Protein AF-A0A8J3DI23-F1 (afdb_monomer_lite)

InterPro domains:
  IPR010383 Glycosyl hydrolase 94, supersandwich domain [PF06165] (2-79)
  IPR011013 Galactose mutarotase-like domain superfamily [SSF74650] (2-95)
  IPR037018 Glycoside hydrolase family 65, N-terminal domain [G3DSA:2.70.98.40] (1-97)
  IPR052047 Glycosyl Hydrolase 94 Enzymes [PTHR37469] (2-79)

Radius of gyration: 16.1 Å; chains: 1; bounding box: 39×30×36 Å

Secondary structure (DSSP, 8-state):
-EEEEETTT--EEESSS-S--SEEEEEEETTEEEEEEEETTEEEEEEEE--TT-SS-EEEEEEEE-SSS---EEEEE--PPP--SS-PPPTT--TT---

Structure (mmCIF, N/CA/C/O backbone):
data_AF-A0A8J3DI23-F1
#
_entry.id   AF-A0A8J3DI23-F1
#
loop_
_atom_site.group_PDB
_atom_site.id
_atom_site.type_symbol
_atom_site.label_atom_id
_atom_site.label_alt_id
_atom_site.label_comp_id
_atom_site.label_asym_id
_atom_site.label_entity_id
_atom_site.label_seq_id
_atom_site.pdbx_PDB_ins_code
_atom_site.Cartn_x
_atom_site.Cartn_y
_atom_site.Cartn_z
_atom_site.occupancy
_atom_site.B_iso_or_equiv
_atom_site.auth_seq_id
_atom_site.auth_comp_id
_atom_site.auth_asym_id
_atom_site.auth_atom_id
_atom_site.pdbx_PDB_model_num
ATOM 1 N N . MET A 1 1 ? 5.271 7.321 -3.166 1.00 87.75 1 MET A N 1
ATOM 2 C CA . MET A 1 1 ? 4.809 7.069 -1.781 1.00 87.75 1 MET A CA 1
ATOM 3 C C . MET A 1 1 ? 3.307 7.239 -1.709 1.00 87.75 1 MET A C 1
ATOM 5 O O 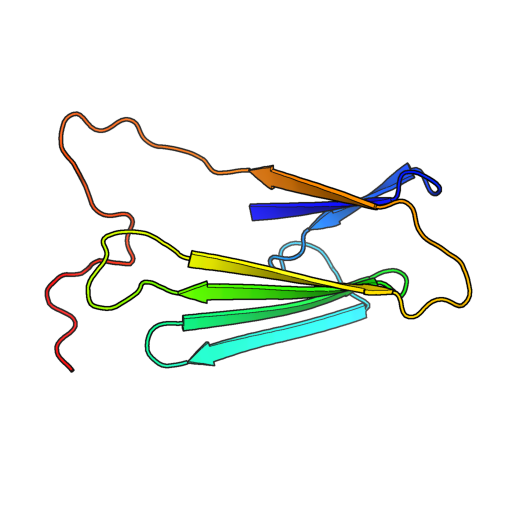. MET A 1 1 ? 2.795 8.149 -2.341 1.00 87.75 1 MET A O 1
ATOM 9 N N . PHE A 1 2 ? 2.619 6.399 -0.947 1.00 94.62 2 PHE A N 1
ATOM 10 C CA . PHE A 1 2 ? 1.177 6.424 -0.742 1.00 94.62 2 PHE A CA 1
ATOM 11 C C . PHE A 1 2 ? 0.842 6.726 0.716 1.00 94.62 2 PHE A C 1
ATOM 13 O O . PHE A 1 2 ? 1.509 6.252 1.638 1.00 94.62 2 PHE A O 1
ATOM 20 N N . PHE A 1 3 ? -0.224 7.486 0.912 1.00 95.50 3 PHE A N 1
ATOM 21 C CA . PHE A 1 3 ? -0.721 7.890 2.214 1.00 95.50 3 PHE A CA 1
ATOM 22 C C . PHE A 1 3 ? -2.232 7.711 2.268 1.00 95.50 3 PHE A C 1
ATOM 24 O O . PHE A 1 3 ? -2.935 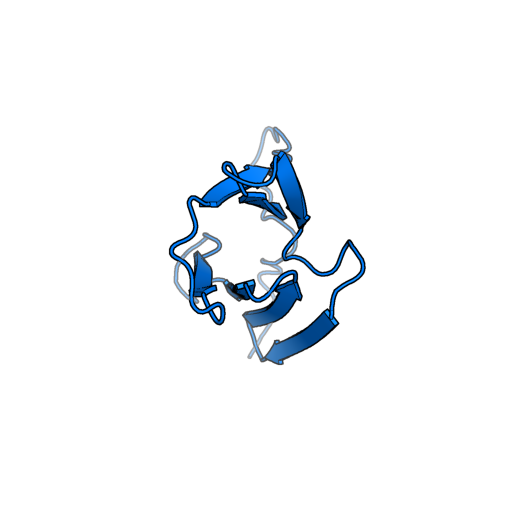7.944 1.282 1.00 95.50 3 PHE A O 1
ATOM 31 N N . ILE A 1 4 ? -2.719 7.321 3.439 1.00 96.56 4 ILE A N 1
ATOM 32 C CA . ILE A 1 4 ? -4.142 7.231 3.745 1.00 96.56 4 ILE A CA 1
ATOM 33 C C . ILE A 1 4 ? -4.463 8.326 4.752 1.00 96.56 4 ILE A C 1
ATOM 35 O O . ILE A 1 4 ? -3.753 8.474 5.742 1.00 96.56 4 ILE A O 1
ATOM 39 N N . SER A 1 5 ? -5.538 9.069 4.509 1.00 96.50 5 SER A N 1
ATOM 40 C CA . SER A 1 5 ? -6.177 9.930 5.501 1.00 96.50 5 SER A CA 1
ATOM 41 C C . SER A 1 5 ? -7.560 9.376 5.819 1.00 96.50 5 SER A C 1
ATOM 43 O O . SER A 1 5 ? -8.353 9.125 4.911 1.00 96.50 5 SER A O 1
ATOM 45 N N . ASP A 1 6 ? -7.834 9.171 7.102 1.00 96.75 6 ASP A N 1
ATOM 46 C CA . ASP A 1 6 ? -9.178 8.912 7.604 1.00 96.75 6 ASP A CA 1
ATOM 47 C C . ASP A 1 6 ? -9.876 10.256 7.814 1.00 96.75 6 ASP A C 1
ATOM 49 O O . ASP A 1 6 ? -9.464 11.065 8.650 1.00 96.75 6 ASP A O 1
ATOM 53 N N . ILE A 1 7 ? -10.910 10.511 7.018 1.00 97.38 7 ILE A N 1
ATOM 54 C CA . ILE A 1 7 ? -11.624 11.789 7.026 1.00 97.38 7 ILE A CA 1
ATOM 55 C C . ILE A 1 7 ? -12.458 11.927 8.303 1.00 97.38 7 ILE A C 1
ATOM 57 O O . ILE A 1 7 ? -12.591 13.031 8.824 1.00 97.38 7 ILE A O 1
ATOM 61 N N . ASP A 1 8 ? -12.986 10.817 8.820 1.00 95.38 8 ASP A N 1
ATOM 62 C CA . ASP A 1 8 ? -13.881 10.817 9.974 1.00 95.38 8 ASP A CA 1
ATOM 63 C C . ASP A 1 8 ? -13.095 11.034 11.277 1.00 95.38 8 ASP A C 1
ATOM 65 O O . ASP A 1 8 ? -13.559 11.724 12.183 1.00 95.38 8 ASP A O 1
ATOM 69 N N . LYS A 1 9 ? -11.884 10.465 11.369 1.00 93.25 9 LYS A N 1
ATOM 70 C CA . LYS A 1 9 ? -11.012 10.572 12.555 1.00 93.25 9 LYS A CA 1
ATOM 71 C C . LYS A 1 9 ? -9.976 11.696 12.477 1.00 93.25 9 LYS A C 1
ATOM 73 O O . LYS A 1 9 ? -9.369 12.026 13.494 1.00 93.25 9 LYS A O 1
ATOM 78 N N . GLY A 1 10 ? -9.735 12.259 11.293 1.00 93.81 10 GLY A N 1
ATOM 79 C CA . GLY A 1 10 ? -8.764 13.336 11.075 1.00 93.81 10 GLY A CA 1
ATOM 80 C C . GLY A 1 10 ? -7.293 12.913 11.172 1.00 93.81 10 GLY A C 1
ATOM 81 O O . GLY A 1 10 ? -6.419 13.775 11.248 1.00 93.81 10 GLY A O 1
ATOM 82 N N . ASN A 1 11 ? -6.991 11.611 11.171 1.00 93.12 11 ASN A N 1
ATOM 83 C CA . ASN A 1 11 ? -5.621 11.094 11.200 1.00 93.12 11 ASN A CA 1
ATOM 84 C C . ASN A 1 11 ? -5.159 10.605 9.814 1.00 93.12 11 ASN A C 1
ATOM 86 O O . ASN A 1 11 ? -5.954 10.410 8.893 1.00 93.12 11 ASN A O 1
ATOM 90 N N . TYR A 1 12 ? -3.845 10.438 9.647 1.00 94.69 12 TYR A N 1
ATOM 91 C CA . TYR A 1 12 ? -3.242 9.955 8.405 1.00 94.69 12 TYR A CA 1
ATOM 92 C C . TYR A 1 12 ? -1.975 9.137 8.672 1.00 94.69 12 TYR A C 1
ATOM 94 O O . TYR A 1 12 ? -1.339 9.288 9.714 1.00 94.69 12 TYR A O 1
ATOM 102 N N . TRP A 1 13 ? -1.611 8.261 7.735 1.00 94.81 13 TRP A N 1
ATOM 103 C CA . TRP A 1 13 ? -0.415 7.418 7.818 1.00 94.81 13 TRP A CA 1
ATOM 104 C C . TRP A 1 13 ? 0.094 7.012 6.428 1.00 94.81 13 TRP A C 1
ATOM 106 O O . TRP A 1 13 ? -0.610 7.138 5.423 1.00 94.81 13 TRP A O 1
ATOM 116 N N . ASN A 1 14 ? 1.343 6.549 6.362 1.00 94.56 14 ASN A N 1
ATOM 117 C CA . ASN A 1 14 ? 1.980 6.046 5.144 1.00 94.56 14 ASN A CA 1
ATOM 118 C C . ASN A 1 14 ? 1.810 4.517 5.028 1.00 94.56 14 ASN A C 1
ATOM 120 O O . ASN A 1 14 ? 1.752 3.836 6.047 1.00 94.56 14 ASN A O 1
ATOM 124 N N . ILE A 1 15 ? 1.757 3.983 3.799 1.00 94.69 15 ILE A N 1
ATOM 125 C CA . ILE A 1 15 ? 1.650 2.526 3.539 1.00 94.69 15 ILE A CA 1
ATOM 126 C C . ILE A 1 15 ? 2.918 1.908 2.912 1.00 94.69 15 ILE A C 1
ATOM 128 O O . ILE A 1 15 ? 2.885 0.804 2.368 1.00 94.69 15 ILE A O 1
ATOM 132 N N . ASN A 1 16 ? 4.033 2.644 2.927 1.00 92.69 16 ASN A N 1
ATOM 133 C CA . ASN A 1 16 ? 5.341 2.240 2.400 1.00 92.69 16 ASN A CA 1
ATOM 134 C C . ASN A 1 16 ? 6.334 1.817 3.500 1.00 92.69 16 ASN A C 1
ATOM 136 O O . ASN A 1 16 ? 7.518 1.691 3.206 1.00 92.69 16 ASN A O 1
ATOM 140 N N . GLY A 1 17 ? 5.898 1.616 4.746 1.00 87.75 17 GLY A N 1
ATOM 141 C CA . GLY A 1 17 ? 6.777 1.197 5.845 1.00 87.75 17 GLY A CA 1
ATOM 142 C C . GLY A 1 17 ? 7.565 2.317 6.523 1.00 87.75 17 GLY A C 1
ATOM 143 O O . GLY A 1 17 ? 8.488 2.028 7.276 1.00 87.75 17 GLY A O 1
ATOM 144 N N . LEU A 1 18 ? 7.235 3.587 6.266 1.00 85.12 18 LEU A N 1
ATOM 145 C CA . LEU A 1 18 ? 7.986 4.731 6.807 1.00 85.12 18 LEU A CA 1
ATOM 146 C C . LEU A 1 18 ? 7.511 5.192 8.192 1.00 85.12 18 LEU A C 1
ATOM 148 O O . LEU A 1 18 ? 8.183 5.985 8.845 1.00 85.12 18 LEU A O 1
ATOM 152 N N . THR A 1 19 ? 6.347 4.722 8.636 1.00 84.12 19 THR A N 1
ATOM 153 C CA . THR A 1 19 ? 5.764 5.040 9.945 1.00 84.12 19 THR A CA 1
ATOM 154 C C . THR A 1 19 ? 5.469 3.754 10.712 1.00 84.12 19 THR A C 1
ATOM 156 O O . THR A 1 19 ? 5.150 2.751 10.066 1.00 84.12 19 THR A O 1
ATOM 159 N N . PRO A 1 20 ? 5.519 3.768 12.060 1.00 88.06 20 PRO A N 1
ATOM 160 C CA . PRO A 1 20 ? 5.118 2.621 12.869 1.00 88.06 20 PRO A CA 1
ATOM 161 C C . PRO A 1 20 ? 3.730 2.099 12.482 1.00 88.06 20 PRO A C 1
ATOM 163 O O . PRO A 1 20 ? 2.810 2.873 12.197 1.00 88.06 20 PRO A O 1
ATOM 166 N N . SER A 1 21 ? 3.581 0.779 12.475 1.00 91.81 21 SER A N 1
ATOM 167 C CA . SER A 1 21 ? 2.319 0.108 12.175 1.00 91.81 21 SER A CA 1
ATOM 168 C C . SER A 1 21 ? 2.095 -1.086 13.086 1.00 91.81 21 SER A C 1
ATOM 170 O O . SER A 1 21 ? 3.053 -1.650 13.612 1.00 91.81 21 SER A O 1
ATOM 172 N N . ASP A 1 22 ? 0.827 -1.458 13.256 1.00 92.12 22 ASP A N 1
ATOM 173 C CA . ASP A 1 22 ? 0.416 -2.575 14.112 1.00 92.12 22 ASP A CA 1
ATOM 174 C C . ASP A 1 22 ? 0.945 -3.897 13.539 1.00 92.12 22 ASP A C 1
ATOM 176 O O . ASP A 1 22 ? 1.443 -4.761 14.254 1.00 92.12 22 ASP A O 1
ATOM 180 N N . GLU A 1 23 ? 0.889 -4.017 12.211 1.00 95.56 23 GLU A N 1
ATOM 181 C CA . GLU A 1 23 ? 1.467 -5.120 11.451 1.00 95.56 23 GLU A CA 1
ATOM 182 C C . GLU A 1 23 ? 2.243 -4.551 10.256 1.00 95.56 23 GLU A C 1
ATOM 184 O O . GLU A 1 23 ? 1.810 -3.575 9.636 1.00 95.56 23 GLU A O 1
ATOM 189 N N . TYR A 1 24 ? 3.391 -5.146 9.925 1.00 96.12 24 TYR A N 1
ATOM 190 C CA . TYR A 1 24 ? 4.214 -4.785 8.766 1.00 96.12 24 TYR A CA 1
ATOM 191 C C . TYR A 1 24 ? 4.844 -6.032 8.154 1.00 96.12 24 TYR A C 1
ATOM 193 O O . TYR A 1 24 ? 5.461 -6.832 8.856 1.00 96.12 24 TYR A O 1
ATOM 201 N N . THR A 1 25 ? 4.748 -6.172 6.834 1.00 97.06 25 THR A N 1
ATOM 202 C CA . THR A 1 25 ? 5.552 -7.133 6.073 1.00 97.06 25 THR A CA 1
ATOM 203 C C . THR A 1 25 ? 6.017 -6.508 4.764 1.00 97.06 25 THR A C 1
ATOM 205 O O . THR A 1 25 ? 5.278 -5.771 4.115 1.00 97.06 25 THR A O 1
ATOM 208 N N . CYS A 1 26 ? 7.242 -6.827 4.354 1.00 96.38 26 CYS A N 1
ATOM 209 C CA . CYS A 1 26 ? 7.755 -6.515 3.026 1.00 96.38 26 CYS A CA 1
ATOM 210 C C . CYS A 1 26 ? 8.275 -7.803 2.394 1.00 96.38 26 CYS A C 1
ATOM 212 O O . CYS A 1 26 ? 9.066 -8.526 2.997 1.00 96.38 26 CYS A O 1
ATOM 214 N N . THR A 1 27 ? 7.807 -8.107 1.190 1.00 97.44 27 THR A N 1
ATOM 215 C CA . THR A 1 27 ? 8.224 -9.276 0.421 1.00 97.44 27 THR A CA 1
ATOM 216 C C . THR A 1 27 ? 8.834 -8.810 -0.887 1.00 97.44 27 THR A C 1
ATOM 218 O O . THR A 1 27 ? 8.152 -8.187 -1.703 1.00 97.44 27 THR A O 1
ATOM 221 N N . HIS A 1 28 ? 10.099 -9.156 -1.101 1.00 95.81 28 HIS A N 1
ATOM 222 C CA . HIS A 1 28 ? 10.779 -8.980 -2.377 1.00 95.81 28 HIS A CA 1
ATOM 223 C C . HIS A 1 28 ? 10.722 -10.294 -3.151 1.00 95.81 28 HIS A C 1
ATOM 225 O O . HIS A 1 28 ? 11.163 -11.333 -2.662 1.00 95.81 28 HIS A O 1
ATOM 231 N N . GLY A 1 29 ? 10.144 -10.244 -4.345 1.00 92.81 29 GLY A N 1
ATOM 232 C CA . GLY A 1 29 ? 10.197 -11.326 -5.317 1.00 92.81 29 GLY A CA 1
ATOM 233 C C . GLY A 1 29 ? 11.034 -10.912 -6.520 1.00 92.81 29 GLY A C 1
ATOM 234 O O . GLY A 1 29 ? 11.416 -9.750 -6.671 1.00 92.81 29 GLY A O 1
ATOM 235 N N . MET A 1 30 ? 11.310 -11.857 -7.413 1.00 90.81 30 MET A N 1
ATOM 236 C CA . MET A 1 30 ? 11.995 -11.537 -8.665 1.00 90.81 30 MET A CA 1
ATOM 237 C C . MET A 1 30 ? 11.144 -10.559 -9.488 1.00 90.81 30 MET A C 1
ATOM 239 O O . MET A 1 30 ? 10.048 -10.900 -9.932 1.00 90.81 30 MET A O 1
ATOM 243 N N . GLY A 1 31 ? 11.644 -9.334 -9.666 1.00 88.38 31 GLY A N 1
ATOM 244 C CA . GLY A 1 31 ? 10.997 -8.287 -10.462 1.00 88.38 31 GLY A CA 1
ATOM 245 C C . GLY A 1 31 ? 9.811 -7.576 -9.799 1.00 88.38 31 GLY A C 1
ATOM 246 O O . GLY A 1 31 ? 9.136 -6.801 -10.473 1.00 88.38 31 GLY A O 1
ATOM 247 N N . TYR A 1 32 ? 9.528 -7.809 -8.511 1.00 93.75 32 TYR A N 1
ATOM 248 C CA . TYR A 1 32 ? 8.456 -7.098 -7.806 1.00 93.75 32 TYR A CA 1
ATOM 249 C C . TYR A 1 32 ? 8.698 -6.986 -6.300 1.00 93.75 32 TYR A C 1
ATOM 251 O O . TYR A 1 32 ? 9.436 -7.764 -5.699 1.00 93.75 32 TYR A O 1
ATOM 259 N N . SER A 1 33 ? 8.009 -6.042 -5.666 1.00 95.44 33 SER A N 1
ATOM 260 C CA . SER A 1 33 ? 7.910 -5.963 -4.208 1.00 95.44 33 SER A CA 1
ATOM 261 C C . SER A 1 33 ? 6.458 -5.817 -3.771 1.00 95.44 33 SER A C 1
ATOM 263 O O . SER A 1 33 ? 5.644 -5.213 -4.473 1.00 95.44 33 SER A O 1
ATOM 265 N N . VAL A 1 34 ? 6.128 -6.375 -2.608 1.00 97.31 34 VAL A N 1
ATOM 266 C CA . VAL A 1 34 ? 4.838 -6.192 -1.936 1.00 97.31 34 VAL A CA 1
ATOM 267 C C . VAL A 1 34 ? 5.093 -5.724 -0.513 1.00 97.31 34 VAL A C 1
ATOM 269 O O . VAL A 1 34 ? 5.706 -6.440 0.271 1.00 97.31 34 VAL A O 1
ATOM 272 N N . ILE A 1 35 ? 4.578 -4.549 -0.175 1.00 97.19 35 ILE A N 1
ATOM 273 C CA . ILE A 1 35 ? 4.547 -4.017 1.185 1.00 97.19 35 ILE A CA 1
ATOM 274 C C . ILE A 1 35 ? 3.125 -4.197 1.709 1.00 97.19 35 ILE A C 1
ATOM 276 O O . ILE A 1 35 ? 2.159 -3.888 1.009 1.00 97.19 35 ILE A O 1
ATOM 2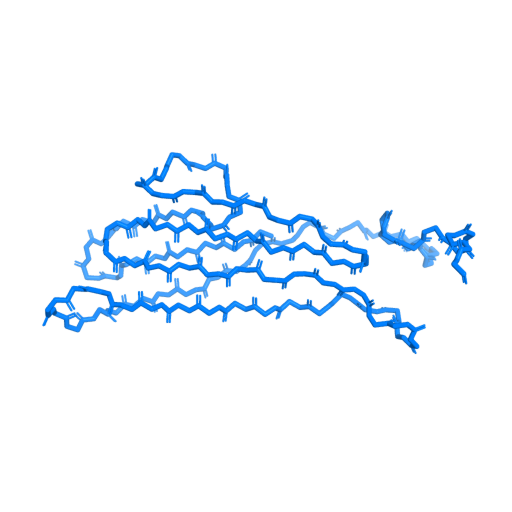80 N N . LYS A 1 36 ? 2.973 -4.716 2.925 1.00 97.69 36 LYS A N 1
ATOM 281 C CA . LYS A 1 36 ? 1.689 -4.774 3.625 1.00 97.69 36 LYS A CA 1
ATOM 282 C C . LYS A 1 36 ? 1.820 -4.135 4.991 1.00 97.69 36 LYS A C 1
ATOM 284 O O . LYS A 1 36 ? 2.792 -4.387 5.700 1.00 97.69 36 LYS A O 1
ATOM 289 N N . GLN A 1 37 ? 0.819 -3.351 5.358 1.00 97.12 37 GLN A N 1
ATOM 290 C CA . GLN A 1 37 ? 0.722 -2.699 6.656 1.00 97.12 37 GLN A CA 1
ATOM 291 C C . GLN A 1 37 ? -0.696 -2.765 7.187 1.00 97.12 37 GLN A C 1
ATOM 293 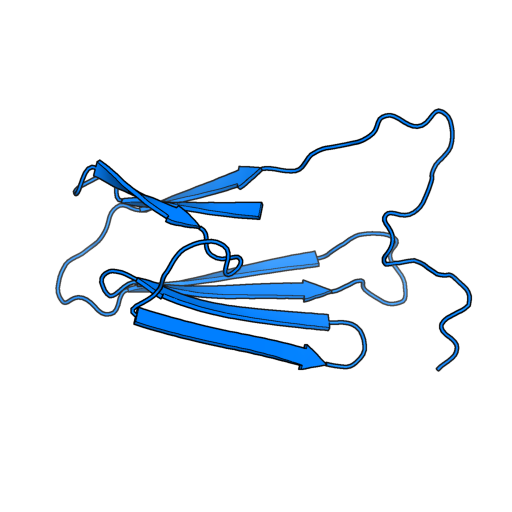O O . GLN A 1 37 ? -1.646 -2.767 6.407 1.00 97.12 37 GLN A O 1
ATOM 298 N N . LYS A 1 38 ? -0.839 -2.770 8.510 1.00 96.75 38 LYS A N 1
ATOM 299 C CA . LYS A 1 38 ? -2.120 -2.553 9.177 1.00 96.75 38 LYS A CA 1
ATOM 300 C C . LYS A 1 38 ? -1.987 -1.423 10.188 1.00 96.75 38 LYS A C 1
ATOM 302 O O . LYS A 1 38 ? -1.067 -1.427 11.002 1.00 96.75 38 LYS A O 1
ATOM 307 N N . ASN A 1 39 ? -2.911 -0.473 10.118 1.00 95.44 39 ASN A N 1
ATOM 308 C CA . ASN A 1 39 ? -3.040 0.625 11.069 1.00 95.44 39 ASN A CA 1
ATOM 309 C C . ASN A 1 39 ? -4.525 0.894 11.303 1.00 95.44 39 ASN A C 1
ATOM 311 O O . ASN A 1 39 ? -5.272 1.061 10.337 1.00 95.44 39 ASN A O 1
ATOM 315 N N . ASN A 1 40 ? -4.954 1.014 12.560 1.00 94.31 40 ASN A N 1
ATOM 316 C CA . ASN A 1 40 ? -6.324 1.435 12.902 1.00 94.31 40 ASN A CA 1
ATOM 317 C C . ASN A 1 40 ? -7.412 0.578 12.214 1.00 94.31 40 ASN A C 1
ATOM 319 O O . ASN A 1 40 ? -8.368 1.122 11.640 1.00 94.31 40 ASN A O 1
ATOM 323 N N . ASP A 1 41 ? -7.213 -0.744 12.202 1.00 96.38 41 ASP A N 1
ATOM 324 C CA . ASP A 1 41 ? -8.048 -1.748 11.519 1.00 96.38 41 ASP A CA 1
ATOM 325 C C . ASP A 1 41 ? -8.137 -1.619 9.993 1.00 96.38 41 ASP A C 1
ATOM 327 O O . ASP A 1 41 ? -8.922 -2.311 9.349 1.00 96.38 41 ASP A O 1
ATOM 331 N N . ILE A 1 42 ? -7.304 -0.782 9.379 1.00 97.00 42 ILE A N 1
ATOM 332 C CA . ILE A 1 42 ? -7.172 -0.703 7.927 1.00 97.00 42 ILE A CA 1
ATOM 333 C C . ILE A 1 42 ? -5.913 -1.449 7.511 1.00 97.00 42 ILE A C 1
ATOM 335 O O . ILE A 1 42 ? -4.798 -1.016 7.805 1.00 97.00 42 ILE A O 1
ATOM 339 N N . ALA A 1 43 ? -6.094 -2.560 6.800 1.00 97.50 43 ALA A N 1
ATOM 340 C CA . ALA A 1 43 ? -5.001 -3.258 6.143 1.00 97.50 43 ALA A CA 1
ATOM 341 C C . ALA A 1 43 ? -4.781 -2.668 4.745 1.00 97.50 43 ALA A C 1
ATOM 343 O O . ALA A 1 43 ? -5.719 -2.522 3.959 1.00 97.50 43 ALA A O 1
ATOM 344 N N . ALA A 1 44 ? -3.535 -2.346 4.425 1.00 97.62 44 ALA A N 1
ATOM 345 C CA . ALA A 1 44 ? -3.098 -1.861 3.130 1.00 97.62 44 ALA A CA 1
ATOM 346 C C . ALA A 1 44 ? -2.071 -2.828 2.534 1.00 97.62 44 ALA A C 1
ATOM 348 O O . ALA A 1 44 ? -1.157 -3.278 3.222 1.00 97.62 44 ALA A O 1
ATOM 349 N N . SER A 1 45 ? -2.195 -3.123 1.243 1.00 97.75 45 SER A N 1
ATOM 350 C CA . SER A 1 45 ? -1.175 -3.819 0.461 1.00 97.75 45 SER A CA 1
ATOM 351 C C . SER A 1 45 ? -0.793 -2.969 -0.738 1.00 97.75 45 SER A C 1
ATOM 353 O O . SER A 1 45 ? -1.658 -2.580 -1.518 1.00 97.75 45 SER A O 1
ATOM 355 N N . PHE A 1 46 ? 0.497 -2.699 -0.885 1.00 97.12 46 PHE A N 1
ATOM 356 C CA . PHE A 1 46 ? 1.079 -1.991 -2.011 1.00 97.12 46 PHE A CA 1
ATOM 357 C C . PHE A 1 46 ? 2.034 -2.920 -2.758 1.00 97.12 46 PHE A C 1
ATOM 359 O O . PHE A 1 46 ? 3.051 -3.346 -2.217 1.00 97.12 46 PHE A O 1
ATOM 366 N N . ARG A 1 47 ? 1.705 -3.238 -4.010 1.00 96.50 47 ARG A N 1
ATOM 367 C CA . ARG A 1 47 ? 2.564 -3.993 -4.923 1.00 96.50 47 ARG A CA 1
ATOM 368 C C . ARG A 1 47 ? 3.130 -3.068 -5.990 1.00 96.50 47 ARG A C 1
ATOM 370 O O . ARG A 1 47 ? 2.375 -2.325 -6.613 1.00 96.50 47 ARG A O 1
ATOM 377 N N . ILE A 1 48 ? 4.428 -3.191 -6.232 1.00 94.69 48 ILE A N 1
ATOM 378 C CA . ILE A 1 48 ? 5.176 -2.464 -7.259 1.00 94.69 48 ILE A CA 1
ATOM 379 C C . ILE A 1 48 ? 5.960 -3.454 -8.119 1.00 94.69 48 ILE A C 1
ATOM 381 O O . ILE A 1 48 ? 6.603 -4.364 -7.591 1.00 94.69 48 ILE A O 1
ATOM 385 N N . PHE A 1 49 ? 5.878 -3.297 -9.440 1.00 93.38 49 PHE A N 1
ATOM 386 C CA . PHE A 1 49 ? 6.662 -4.067 -10.406 1.00 93.38 49 PHE A CA 1
ATOM 387 C C . PHE A 1 49 ? 6.770 -3.332 -11.747 1.00 93.38 49 PHE A C 1
ATOM 389 O O . PHE A 1 49 ? 5.968 -2.442 -12.031 1.00 93.38 49 PHE A O 1
ATOM 396 N N . VAL A 1 50 ? 7.725 -3.748 -12.579 1.00 90.38 50 VAL A N 1
ATOM 397 C CA . VAL A 1 50 ? 7.887 -3.287 -13.965 1.00 90.38 50 VAL A CA 1
ATOM 398 C C . VAL A 1 50 ? 7.552 -4.451 -14.909 1.00 90.38 50 VAL A C 1
ATOM 400 O O . VAL A 1 50 ? 8.158 -5.521 -14.790 1.00 90.38 50 VAL A O 1
ATOM 403 N N . PRO A 1 51 ? 6.579 -4.317 -15.828 1.00 89.25 51 PRO A N 1
ATOM 404 C CA . PRO A 1 51 ? 6.294 -5.350 -16.819 1.00 89.25 51 PRO A CA 1
ATOM 405 C C . PRO A 1 51 ? 7.455 -5.516 -17.810 1.00 89.25 51 PRO A C 1
ATOM 407 O O . PRO A 1 51 ? 8.020 -4.537 -18.279 1.00 89.25 51 PRO A O 1
ATOM 410 N N . LYS A 1 52 ? 7.752 -6.754 -18.231 1.00 86.94 52 LYS A N 1
ATOM 411 C CA . LYS A 1 52 ? 8.886 -7.060 -19.135 1.00 86.94 52 LYS A CA 1
ATOM 412 C C . LYS A 1 52 ? 8.905 -6.277 -20.458 1.00 86.94 52 LYS A C 1
ATOM 414 O O . LYS A 1 52 ? 9.961 -6.131 -21.055 1.00 86.94 52 LYS A O 1
ATOM 419 N N . GLN A 1 53 ? 7.747 -5.848 -20.951 1.00 88.75 53 GLN A N 1
ATOM 420 C CA . GLN A 1 53 ? 7.589 -5.228 -22.274 1.00 88.75 53 GLN A CA 1
ATOM 421 C C . GLN A 1 53 ? 7.182 -3.750 -22.195 1.00 88.75 53 GLN A C 1
ATOM 423 O O . GLN A 1 53 ? 6.776 -3.177 -23.202 1.00 88.75 53 GLN A O 1
ATOM 428 N N . GLN A 1 54 ? 7.215 -3.140 -21.007 1.00 84.94 54 GLN A N 1
ATOM 429 C CA . GLN A 1 54 ? 6.776 -1.761 -20.810 1.00 84.94 54 GLN A CA 1
ATOM 430 C C . GLN A 1 54 ? 7.759 -1.008 -19.922 1.00 84.94 54 GLN A C 1
ATOM 432 O O . GLN A 1 54 ? 8.176 -1.504 -18.880 1.00 84.94 54 GLN A O 1
ATOM 437 N N . THR A 1 55 ? 8.070 0.227 -20.308 1.00 84.00 55 THR A N 1
ATOM 438 C CA . THR A 1 55 ? 8.878 1.148 -19.500 1.00 84.00 55 THR A CA 1
ATOM 439 C C . THR A 1 55 ? 7.980 1.948 -18.558 1.00 84.00 55 THR A C 1
ATOM 441 O O . THR A 1 55 ? 7.946 3.176 -18.594 1.00 84.00 55 THR A O 1
ATOM 444 N N . CYS A 1 56 ? 7.185 1.248 -17.747 1.00 85.44 56 CYS A N 1
ATOM 445 C CA . CYS A 1 56 ? 6.401 1.863 -16.682 1.00 85.44 56 CYS A CA 1
ATOM 446 C C . CYS A 1 56 ? 6.407 1.015 -15.405 1.00 85.44 56 CYS A C 1
ATOM 448 O O . CYS A 1 56 ? 6.483 -0.213 -15.436 1.00 85.44 56 CYS A O 1
ATOM 450 N N . GLU A 1 57 ? 6.289 1.687 -14.262 1.00 89.25 57 GLU A N 1
ATOM 451 C CA . GLU A 1 57 ? 5.981 1.015 -13.005 1.00 89.25 57 GLU A CA 1
ATOM 452 C C . GLU A 1 57 ? 4.469 0.823 -12.886 1.00 89.25 57 GLU A C 1
ATOM 454 O O . GLU A 1 57 ? 3.687 1.756 -13.077 1.00 89.25 57 GLU A O 1
ATOM 459 N N . ILE A 1 58 ? 4.052 -0.387 -12.520 1.00 92.62 58 ILE A N 1
ATOM 460 C CA . ILE A 1 58 ? 2.661 -0.684 -12.197 1.00 92.62 58 ILE A CA 1
ATOM 461 C C . ILE A 1 58 ? 2.517 -0.788 -10.685 1.00 92.62 58 ILE A C 1
ATOM 463 O O . ILE A 1 58 ? 3.141 -1.625 -10.025 1.00 92.62 58 ILE A O 1
ATOM 467 N N . TRP A 1 59 ? 1.650 0.063 -10.145 1.00 95.25 59 TRP A N 1
ATOM 468 C CA . TRP A 1 59 ? 1.350 0.157 -8.722 1.00 95.25 59 TRP A CA 1
ATOM 469 C C . TRP A 1 59 ? -0.052 -0.388 -8.452 1.00 95.25 59 TRP A C 1
ATOM 471 O O . TRP A 1 59 ? -1.040 0.109 -8.988 1.00 95.25 59 TRP A O 1
ATOM 481 N N . THR A 1 60 ? -0.161 -1.415 -7.611 1.00 96.62 60 THR A N 1
ATOM 482 C CA . THR A 1 60 ? -1.451 -1.932 -7.132 1.00 96.62 60 THR A CA 1
ATOM 483 C C . THR A 1 60 ? -1.577 -1.640 -5.645 1.00 96.62 60 THR A C 1
ATOM 485 O O . THR A 1 60 ? -0.775 -2.139 -4.860 1.00 96.62 60 THR A O 1
ATOM 488 N N . VAL A 1 61 ? -2.592 -0.866 -5.257 1.00 97.31 61 VAL A N 1
ATOM 489 C CA . VAL A 1 61 ? -2.932 -0.621 -3.850 1.00 97.31 61 VAL A CA 1
ATOM 490 C C . VAL A 1 61 ? -4.260 -1.297 -3.534 1.00 97.31 61 VAL A C 1
ATOM 492 O O . VAL A 1 61 ? -5.249 -1.086 -4.228 1.00 97.31 61 VAL A O 1
ATOM 495 N N . THR A 1 62 ? -4.281 -2.120 -2.491 1.00 97.75 62 THR A N 1
ATOM 496 C CA . THR A 1 62 ? -5.491 -2.757 -1.955 1.00 97.75 62 THR A CA 1
ATOM 497 C C . THR A 1 62 ? -5.694 -2.297 -0.523 1.00 97.75 62 THR A C 1
ATOM 499 O O . THR A 1 62 ? -4.768 -2.401 0.278 1.00 97.75 62 THR A O 1
ATOM 502 N N . LEU A 1 63 ? -6.895 -1.814 -0.202 1.00 97.50 63 LEU A N 1
ATOM 503 C CA . LEU A 1 63 ? -7.294 -1.428 1.151 1.00 97.50 63 LEU A CA 1
ATOM 504 C C . LEU A 1 63 ? -8.406 -2.359 1.631 1.00 97.50 63 LEU A C 1
ATOM 506 O O . LEU A 1 63 ? -9.359 -2.608 0.896 1.00 97.50 63 LEU A O 1
ATOM 510 N N . SER A 1 64 ? -8.285 -2.868 2.852 1.00 97.81 64 SER A N 1
ATOM 511 C CA . SER A 1 64 ? -9.290 -3.706 3.508 1.00 97.81 64 SER A CA 1
ATOM 512 C C . SER A 1 64 ? -9.643 -3.107 4.863 1.00 97.81 64 SER A C 1
ATOM 514 O O . SER A 1 64 ? -8.763 -2.834 5.679 1.00 97.81 64 SER A O 1
ATOM 516 N N . ASN A 1 65 ? -10.935 -2.879 5.084 1.00 97.44 65 ASN A N 1
ATOM 517 C CA . ASN A 1 65 ? -11.460 -2.393 6.352 1.00 97.44 65 ASN A CA 1
ATOM 518 C C . ASN A 1 65 ? -11.822 -3.586 7.247 1.00 97.44 65 ASN A C 1
ATOM 520 O O . ASN A 1 65 ? -12.716 -4.352 6.897 1.00 97.44 65 ASN A O 1
ATOM 524 N N . HIS A 1 66 ? -11.133 -3.731 8.377 1.00 97.31 66 HIS A N 1
ATOM 525 C CA . HIS A 1 66 ? -11.365 -4.781 9.373 1.00 97.31 66 HIS A CA 1
ATOM 526 C C . HIS A 1 66 ? -12.145 -4.290 10.600 1.00 97.31 66 HIS A C 1
ATOM 528 O O . HIS A 1 66 ? -12.364 -5.077 11.518 1.00 97.31 66 HIS A O 1
ATOM 534 N N . SER A 1 67 ? -12.568 -3.020 10.636 1.00 95.62 67 SER A N 1
ATOM 535 C CA . SER A 1 67 ? -13.482 -2.547 11.678 1.00 95.62 67 SER A CA 1
ATOM 536 C C . SER A 1 67 ? -14.929 -2.937 11.372 1.00 95.62 67 SER A C 1
ATOM 538 O O . SER A 1 67 ? -15.297 -3.188 10.226 1.00 95.62 67 SER A O 1
ATOM 540 N N . ASP A 1 68 ? -15.772 -2.893 12.395 1.00 97.00 68 ASP A N 1
ATOM 541 C CA . ASP A 1 68 ? -17.230 -3.030 12.322 1.00 97.00 68 ASP A CA 1
ATOM 542 C C . ASP A 1 68 ? -17.939 -1.783 11.755 1.00 97.00 68 ASP A C 1
ATOM 544 O O . ASP A 1 68 ? -19.113 -1.837 11.392 1.00 97.00 68 ASP A O 1
ATOM 548 N N . GLN A 1 69 ? -17.231 -0.657 11.654 1.00 96.06 69 GLN A N 1
ATOM 549 C CA . GLN A 1 69 ? -17.756 0.607 11.139 1.00 96.06 69 GLN A CA 1
ATOM 550 C C . GLN A 1 69 ? -17.365 0.832 9.671 1.00 96.06 69 GLN A C 1
ATOM 552 O O . GLN A 1 69 ? -16.277 0.454 9.222 1.00 96.06 69 GLN A O 1
ATOM 557 N N . ARG A 1 70 ? -18.220 1.532 8.915 1.00 97.06 70 ARG A N 1
ATOM 558 C CA . ARG A 1 70 ? -17.841 2.096 7.608 1.00 97.06 70 ARG A CA 1
ATOM 559 C C . ARG A 1 70 ? -16.789 3.194 7.812 1.00 97.06 70 ARG A C 1
ATOM 561 O O . ARG A 1 70 ? -16.861 3.933 8.785 1.00 97.06 70 ARG A O 1
ATOM 568 N N . ARG A 1 71 ? -15.826 3.305 6.890 1.00 96.94 71 ARG A N 1
ATOM 569 C CA . ARG A 1 71 ? -14.707 4.261 6.973 1.00 96.94 71 ARG A CA 1
ATOM 570 C C . ARG A 1 71 ? -14.636 5.131 5.722 1.00 96.94 71 ARG A C 1
ATOM 572 O O . ARG A 1 71 ? -14.628 4.589 4.615 1.00 96.94 71 ARG A O 1
ATOM 579 N N . ASN A 1 72 ? -14.553 6.451 5.889 1.00 97.81 72 ASN A N 1
ATOM 580 C CA . ASN A 1 72 ? -14.319 7.389 4.792 1.00 97.81 72 ASN A CA 1
ATOM 581 C C . ASN A 1 72 ? -12.823 7.682 4.663 1.00 97.81 72 ASN A C 1
ATOM 583 O O . ASN A 1 72 ? -12.260 8.517 5.370 1.00 97.81 72 ASN A O 1
ATOM 587 N N . LEU A 1 73 ? -12.167 6.974 3.746 1.00 97.25 73 LEU A N 1
ATOM 588 C CA . LEU A 1 73 ? -10.726 7.077 3.540 1.00 97.25 73 LEU A CA 1
ATOM 589 C C . LEU A 1 73 ? -10.398 7.843 2.258 1.00 97.25 73 LEU A C 1
ATOM 591 O O . LEU A 1 73 ? -11.033 7.652 1.221 1.00 97.25 73 LEU A O 1
ATOM 595 N N . ARG A 1 74 ? -9.344 8.657 2.309 1.00 97.62 74 ARG A N 1
ATOM 596 C CA . ARG A 1 74 ? -8.706 9.270 1.142 1.00 97.62 74 ARG A CA 1
ATOM 597 C C . ARG A 1 74 ? -7.333 8.650 0.932 1.00 97.62 74 ARG A C 1
ATOM 599 O O . ARG A 1 74 ? -6.487 8.726 1.818 1.00 97.62 74 ARG A O 1
ATOM 606 N N . LEU A 1 75 ? -7.107 8.089 -0.252 1.00 96.62 75 LEU A N 1
ATOM 607 C CA . LEU A 1 75 ? -5.791 7.643 -0.703 1.00 96.62 75 LEU A CA 1
ATOM 608 C C . LEU A 1 75 ? -5.174 8.731 -1.580 1.00 96.62 75 LEU A C 1
ATOM 610 O O . LEU A 1 75 ? -5.811 9.215 -2.514 1.00 96.62 75 LEU A O 1
ATOM 614 N N . PHE A 1 76 ? -3.934 9.099 -1.295 1.00 95.06 76 PHE A N 1
ATOM 615 C CA . PHE A 1 76 ? -3.163 10.020 -2.122 1.00 95.06 76 PHE A CA 1
ATOM 616 C C . PHE A 1 76 ? -1.734 9.520 -2.254 1.00 95.06 76 PHE A C 1
ATOM 618 O O . PHE A 1 76 ? -1.232 8.781 -1.405 1.00 95.06 76 PHE A O 1
ATOM 625 N N . PHE A 1 77 ? -1.081 9.904 -3.345 1.00 94.00 77 PHE A N 1
ATOM 626 C CA . PHE A 1 77 ? 0.302 9.544 -3.591 1.00 94.00 77 PHE A CA 1
ATOM 627 C C . PHE A 1 77 ? 1.143 10.785 -3.850 1.00 94.00 77 PHE A C 1
ATOM 629 O O . PHE A 1 77 ? 0.662 11.797 -4.351 1.00 94.00 77 PHE A O 1
ATOM 636 N N . TYR A 1 78 ? 2.411 10.677 -3.491 1.00 89.56 78 TYR A N 1
ATOM 637 C CA . TYR A 1 78 ? 3.440 11.660 -3.763 1.00 89.56 78 TYR A CA 1
ATOM 638 C C . TYR A 1 78 ? 4.608 10.965 -4.454 1.00 89.56 78 TYR A C 1
ATOM 640 O O . TYR A 1 78 ? 5.072 9.915 -3.996 1.00 89.56 78 TYR A O 1
ATOM 648 N N . THR A 1 79 ? 5.090 11.552 -5.540 1.00 86.44 79 THR A N 1
ATOM 649 C CA . THR A 1 79 ? 6.318 11.144 -6.219 1.00 86.44 79 THR A CA 1
ATOM 650 C C . THR A 1 79 ? 7.129 12.393 -6.524 1.00 86.44 79 THR A C 1
ATOM 652 O O . THR A 1 79 ? 6.560 13.418 -6.899 1.00 86.44 79 THR A O 1
ATOM 655 N N . LEU A 1 80 ? 8.442 12.322 -6.323 1.00 83.69 80 LEU A N 1
ATOM 656 C CA . LEU A 1 80 ? 9.349 13.355 -6.799 1.00 83.69 80 LEU A CA 1
ATOM 657 C C . LEU A 1 80 ? 9.735 12.979 -8.228 1.00 83.69 80 LEU A C 1
ATOM 659 O O . LEU A 1 80 ? 10.318 11.918 -8.439 1.00 83.69 80 LEU A O 1
ATOM 663 N N . GLN A 1 81 ? 9.394 13.833 -9.187 1.00 75.56 81 GLN A N 1
ATOM 664 C CA . GLN A 1 81 ? 9.835 13.676 -10.566 1.00 75.56 81 GLN A CA 1
ATOM 665 C C . GLN A 1 81 ? 11.069 14.545 -10.787 1.00 75.56 81 GLN A C 1
ATOM 667 O O . GLN A 1 81 ? 10.997 15.767 -10.661 1.00 75.56 81 GLN A O 1
ATOM 672 N N . GLU A 1 82 ? 12.188 13.921 -11.135 1.00 75.19 82 GLU A N 1
ATOM 673 C CA . GLU A 1 82 ? 13.325 14.654 -11.676 1.00 75.19 82 GLU A CA 1
ATOM 674 C C . GLU A 1 82 ? 13.037 15.004 -13.140 1.00 75.19 82 GLU A C 1
ATOM 676 O O . GLU A 1 82 ? 12.547 14.175 -13.915 1.00 75.19 82 GLU A O 1
ATOM 681 N N . MET A 1 83 ? 13.298 16.257 -13.508 1.00 74.94 83 MET A N 1
ATOM 682 C CA . MET A 1 83 ? 13.224 16.698 -14.894 1.00 74.94 83 MET A CA 1
ATOM 683 C C . MET A 1 83 ? 14.599 16.519 -15.525 1.00 74.94 83 MET A C 1
ATOM 685 O O . MET A 1 83 ? 15.492 17.336 -15.315 1.00 74.94 83 MET A O 1
ATOM 689 N N . ALA A 1 84 ? 14.761 15.447 -16.292 1.00 69.81 84 ALA A N 1
ATOM 690 C CA . ALA A 1 84 ? 15.958 15.208 -17.083 1.00 69.81 84 ALA A CA 1
ATOM 691 C C . ALA A 1 84 ? 15.741 15.669 -18.535 1.00 69.81 84 ALA A C 1
ATOM 693 O O . ALA A 1 84 ? 14.633 15.588 -19.068 1.00 69.81 84 ALA A O 1
ATOM 694 N N . SER A 1 85 ? 16.804 16.162 -19.179 1.00 71.81 85 SER A N 1
ATOM 695 C CA . SER A 1 85 ? 16.801 16.514 -20.609 1.00 71.81 85 SER A CA 1
ATOM 696 C C . SER A 1 85 ? 16.731 15.286 -21.520 1.00 71.81 85 SER A C 1
ATOM 698 O O . SER A 1 85 ? 16.337 15.395 -22.678 1.00 71.81 85 SER A O 1
ATOM 700 N N . GLU A 1 86 ? 17.109 14.126 -20.989 1.00 69.12 86 GLU A N 1
ATOM 701 C CA . GLU A 1 86 ? 17.086 12.826 -2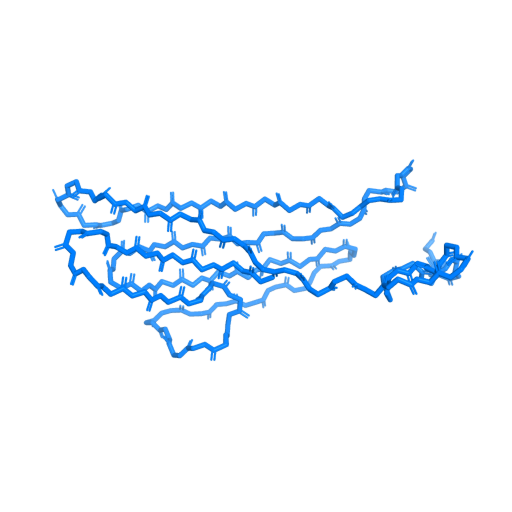1.650 1.00 69.12 86 GLU A CA 1
ATOM 702 C C . GLU A 1 86 ? 16.307 11.833 -20.784 1.00 69.12 86 GLU A C 1
ATOM 704 O O . GLU A 1 86 ? 16.242 11.980 -19.563 1.00 69.12 86 GLU A O 1
ATOM 709 N N . SER A 1 87 ? 15.701 10.814 -21.398 1.00 65.75 87 SER A N 1
ATOM 710 C CA . SER A 1 87 ? 14.977 9.783 -20.654 1.00 65.75 87 SER A CA 1
ATOM 711 C C . SER A 1 87 ? 15.957 8.901 -19.881 1.00 65.75 87 SER A C 1
ATOM 713 O O . SER A 1 87 ? 16.493 7.932 -20.422 1.00 65.75 87 SER A O 1
ATOM 715 N N . THR A 1 88 ? 16.181 9.214 -18.609 1.00 62.88 88 THR A N 1
ATOM 716 C CA . THR A 1 88 ? 16.879 8.322 -17.689 1.00 62.88 88 THR A CA 1
ATOM 717 C C . THR A 1 88 ? 15.858 7.377 -17.060 1.00 62.88 88 THR A C 1
ATOM 719 O O . THR A 1 88 ? 14.846 7.823 -16.510 1.00 62.88 88 THR A O 1
ATOM 722 N N . PRO A 1 89 ? 16.059 6.055 -17.147 1.00 61.25 89 PRO A N 1
ATOM 723 C CA . PRO A 1 89 ? 15.195 5.152 -16.427 1.00 61.25 89 PRO A CA 1
ATOM 724 C C . PRO A 1 89 ? 15.369 5.371 -14.924 1.00 61.25 89 PRO A C 1
ATOM 726 O O . PRO A 1 89 ? 16.487 5.367 -14.407 1.00 61.25 89 PRO A O 1
ATOM 729 N N . GLN A 1 90 ? 14.258 5.519 -14.206 1.00 57.16 90 GLN A N 1
ATOM 730 C CA . GLN A 1 90 ? 14.254 5.428 -12.748 1.00 57.16 90 GLN A CA 1
ATOM 731 C C . GLN A 1 90 ? 14.888 4.078 -12.364 1.00 57.16 90 GLN A C 1
ATOM 733 O O . GLN A 1 90 ? 14.650 3.103 -13.073 1.00 57.16 90 GLN A O 1
ATOM 738 N N . ALA A 1 91 ? 15.717 4.025 -11.312 1.00 53.72 91 ALA A N 1
ATOM 739 C CA . ALA A 1 91 ? 16.739 2.996 -11.005 1.00 53.72 91 ALA A CA 1
ATOM 740 C C . ALA A 1 91 ? 16.349 1.487 -11.053 1.00 53.72 91 ALA A C 1
ATOM 742 O O . ALA A 1 91 ? 17.169 0.632 -10.732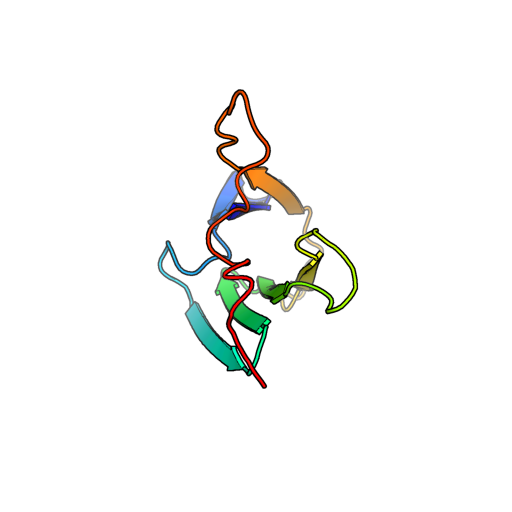 1.00 53.72 91 ALA A O 1
ATOM 743 N N . TYR A 1 92 ? 15.129 1.139 -11.457 1.00 49.25 92 TYR A N 1
ATOM 744 C CA . TYR A 1 92 ? 14.637 -0.205 -11.744 1.00 49.25 92 TYR A CA 1
ATOM 745 C C . TYR A 1 92 ? 14.967 -0.733 -13.149 1.00 49.25 92 TYR A C 1
ATOM 747 O O . TYR A 1 92 ? 14.919 -1.946 -13.338 1.00 49.25 92 TYR A O 1
ATOM 755 N N . TYR A 1 93 ? 15.308 0.119 -14.126 1.00 49.31 93 TYR A N 1
ATOM 756 C CA . TYR A 1 93 ? 15.729 -0.347 -15.458 1.00 49.31 93 TYR A CA 1
ATOM 757 C C . TYR A 1 93 ? 17.253 -0.318 -15.603 1.00 49.31 93 TYR A C 1
ATOM 759 O O . TYR A 1 93 ? 17.805 0.434 -16.407 1.00 49.31 93 TYR A O 1
ATOM 767 N N . SER A 1 94 ? 17.965 -1.159 -14.855 1.00 45.72 94 SER A N 1
ATOM 768 C CA . SER A 1 94 ? 19.231 -1.640 -15.401 1.00 45.72 94 SER A CA 1
ATOM 769 C C . SER A 1 94 ? 18.878 -2.616 -16.524 1.00 45.72 94 SER A C 1
ATOM 771 O O . SER A 1 94 ? 18.420 -3.734 -16.298 1.00 45.72 94 SER A O 1
ATOM 773 N N . VAL A 1 95 ? 19.048 -2.156 -17.762 1.00 46.88 95 VAL A N 1
ATOM 774 C CA . VAL A 1 95 ? 18.816 -2.913 -19.007 1.00 46.88 95 VAL A CA 1
ATOM 775 C C . VAL A 1 95 ? 19.709 -4.161 -19.150 1.00 46.88 95 VAL A C 1
ATOM 777 O O . VAL A 1 95 ? 19.554 -4.902 -20.113 1.00 46.88 95 VAL A O 1
ATOM 780 N N . ASP A 1 96 ? 20.549 -4.449 -18.150 1.00 43.28 96 ASP A N 1
ATOM 781 C CA . ASP A 1 96 ? 21.441 -5.610 -18.072 1.00 43.28 96 ASP A CA 1
ATOM 782 C C . ASP A 1 96 ? 21.118 -6.569 -16.907 1.00 43.28 96 ASP A C 1
ATOM 784 O O . ASP A 1 96 ? 21.950 -7.389 -16.519 1.00 43.28 96 ASP A O 1
ATOM 788 N N . ALA A 1 97 ? 19.917 -6.514 -16.318 1.00 42.12 97 ALA A N 1
ATOM 789 C CA . ALA A 1 97 ? 19.453 -7.577 -15.422 1.00 42.12 97 ALA A CA 1
ATOM 790 C C . ALA A 1 97 ? 19.021 -8.807 -16.245 1.00 42.12 97 ALA A C 1
ATOM 792 O O . ALA A 1 97 ? 17.832 -9.086 -16.412 1.00 42.12 97 ALA A O 1
ATOM 793 N N . PHE A 1 98 ? 20.011 -9.509 -16.803 1.00 34.84 98 PHE A N 1
ATOM 794 C CA . PHE A 1 98 ? 19.850 -10.804 -17.453 1.00 34.84 98 PHE A CA 1
ATOM 795 C C . PHE A 1 98 ? 19.202 -11.800 -16.478 1.00 34.84 98 PHE A C 1
ATOM 797 O O . PHE A 1 98 ? 19.803 -12.175 -15.469 1.00 34.84 98 PHE A O 1
ATOM 804 N N . TRP A 1 99 ? 17.988 -12.240 -16.811 1.00 46.75 99 TRP A N 1
ATOM 805 C CA . TRP A 1 99 ? 17.497 -13.578 -16.480 1.00 46.75 99 TRP A CA 1
ATOM 806 C C . TRP A 1 99 ? 17.402 -14.362 -17.782 1.00 46.75 99 TRP A C 1
ATOM 808 O O . TRP A 1 99 ? 16.799 -13.808 -18.734 1.00 46.75 99 TRP A O 1
#

Foldseek 3Di:
DKKKAFPVVRDIDDQPPPDDAPDWDWDDDVFKIWIWGHHPQKIKIWIWGDDPVDLDIDIDIDIDHRDPDDTDMDMDDDDDDDDDPDDDRDVSPPVPPDD

Sequence (99 aa):
MFFISDIDKGNYWNINGLTPSDEYTCTHGMGYSVIKQKNNDIAASFRIFVPKQQTCEIWTVTLSNHSDQRRNLRLFFYTLQEMASESTPQAYYSVDAFW

Organism: NCBI:txid424488

pLDDT: mean 86.96, std 15.73, range [34.84, 97.81]